Protein AF-A0A497R4Q6-F1 (afdb_monomer_lite)

Radius of gyration: 21.07 Å; chains: 1; bounding box: 44×49×72 Å

pLDDT: mean 73.69, std 16.25, range [38.31, 92.12]

Structure (mmCIF, N/CA/C/O backbone):
data_AF-A0A497R4Q6-F1
#
_entry.id   AF-A0A497R4Q6-F1
#
loop_
_atom_site.group_PDB
_atom_site.id
_atom_site.type_symbol
_atom_site.label_atom_id
_atom_site.label_alt_id
_atom_site.label_comp_id
_atom_site.label_asym_id
_atom_site.label_entity_id
_atom_site.label_seq_id
_atom_site.pdbx_PDB_ins_code
_atom_site.Cartn_x
_atom_site.Cartn_y
_atom_site.Cartn_z
_atom_site.occupancy
_atom_site.B_iso_or_equiv
_atom_site.auth_seq_id
_atom_site.auth_comp_id
_atom_site.auth_asym_id
_atom_site.auth_atom_id
_atom_site.pdbx_PDB_model_num
ATOM 1 N N . MET A 1 1 ? -24.505 -37.826 47.062 1.00 57.97 1 MET A N 1
ATOM 2 C CA . MET A 1 1 ? -24.267 -36.385 46.823 1.00 57.97 1 MET A CA 1
ATOM 3 C C . MET A 1 1 ? -22.993 -36.264 45.993 1.00 57.97 1 MET A C 1
ATOM 5 O O . MET A 1 1 ? -21.909 -36.418 46.530 1.00 57.97 1 MET A O 1
ATOM 9 N N . THR A 1 2 ? -23.106 -36.146 44.671 1.00 55.12 2 THR A N 1
ATOM 10 C CA . THR A 1 2 ? -21.957 -36.091 43.750 1.00 55.12 2 THR A CA 1
ATOM 11 C C . THR A 1 2 ? -21.787 -34.663 43.227 1.00 55.12 2 THR A C 1
ATOM 13 O O . THR A 1 2 ? -22.788 -33.999 42.936 1.00 55.12 2 THR A O 1
ATOM 16 N N . PRO A 1 3 ? -20.553 -34.139 43.130 1.00 51.94 3 PRO A N 1
ATOM 17 C CA . PRO A 1 3 ? -20.337 -32.757 42.731 1.00 51.94 3 PRO A CA 1
ATOM 18 C C . PRO A 1 3 ? -20.774 -32.562 41.274 1.00 51.94 3 PRO A C 1
ATOM 20 O O . PRO A 1 3 ? -20.254 -33.189 40.349 1.00 51.94 3 PRO A O 1
ATOM 23 N N . LYS A 1 4 ? -21.753 -31.674 41.064 1.00 53.31 4 LYS A N 1
ATOM 24 C CA . LYS A 1 4 ? -22.194 -31.237 39.736 1.00 53.31 4 LYS A CA 1
ATOM 25 C C . LYS A 1 4 ? -21.008 -30.576 39.027 1.00 53.31 4 LYS A C 1
ATOM 27 O O . LYS A 1 4 ? -20.592 -29.481 39.404 1.00 53.31 4 LYS A O 1
ATOM 32 N N . LYS A 1 5 ? -20.480 -31.225 37.984 1.00 52.03 5 LYS A N 1
ATOM 33 C CA . LYS A 1 5 ? -19.508 -30.628 37.056 1.00 52.03 5 LYS A CA 1
ATOM 34 C C . LYS A 1 5 ? -20.086 -29.307 36.536 1.00 52.03 5 LYS A C 1
ATOM 36 O O . LYS A 1 5 ? -21.112 -29.300 35.853 1.00 52.03 5 LYS A O 1
ATOM 41 N N . LYS A 1 6 ? -19.444 -28.183 36.879 1.00 52.41 6 LYS A N 1
ATOM 42 C CA . LYS A 1 6 ? -19.738 -26.875 36.284 1.00 52.41 6 LYS A CA 1
ATOM 43 C C . LYS A 1 6 ? -19.559 -27.023 34.775 1.00 52.41 6 LYS A C 1
ATOM 45 O O . LYS A 1 6 ? -18.457 -27.298 34.315 1.00 52.41 6 LYS A O 1
ATOM 50 N N . LYS A 1 7 ? -20.644 -26.864 34.012 1.00 49.62 7 LYS A N 1
ATOM 51 C CA . LYS A 1 7 ? -20.578 -26.725 32.556 1.00 49.62 7 LYS A CA 1
ATOM 52 C C . LYS A 1 7 ? -19.709 -25.505 32.270 1.00 49.62 7 LYS A C 1
ATOM 54 O O . LYS A 1 7 ? -20.159 -24.374 32.452 1.00 49.62 7 LYS A O 1
ATOM 59 N N . THR A 1 8 ? -18.465 -25.731 31.867 1.00 44.91 8 THR A N 1
ATOM 60 C CA . THR A 1 8 ? -17.616 -24.721 31.247 1.00 44.91 8 THR A CA 1
ATOM 61 C C . THR A 1 8 ? -18.409 -24.206 30.056 1.00 44.91 8 THR A C 1
ATOM 63 O O . THR A 1 8 ? -18.629 -24.925 29.081 1.00 44.91 8 THR A O 1
ATOM 66 N N . LYS A 1 9 ? -18.974 -23.000 30.188 1.00 43.00 9 LYS A N 1
ATOM 67 C CA . LYS A 1 9 ? -19.689 -22.345 29.098 1.00 43.00 9 LYS A CA 1
ATOM 68 C C . LYS A 1 9 ? -18.697 -22.230 27.954 1.00 43.00 9 LYS A C 1
ATOM 70 O O . LYS A 1 9 ? -17.711 -21.510 28.057 1.00 43.00 9 LYS A O 1
ATOM 75 N N . SER A 1 10 ? -18.971 -23.008 26.915 1.00 38.38 10 SER A N 1
ATOM 76 C CA . SER A 1 10 ? -18.377 -22.933 25.594 1.00 38.38 10 SER A CA 1
ATOM 77 C C . SER A 1 10 ? -17.923 -21.503 25.276 1.00 38.38 10 SER A C 1
ATOM 79 O O . SER A 1 10 ? -18.745 -20.598 25.124 1.00 38.38 10 SER A O 1
ATOM 81 N N . GLN A 1 11 ? -16.609 -21.311 25.154 1.00 40.09 11 GLN A N 1
ATOM 82 C CA . GLN A 1 11 ? -15.966 -20.128 24.575 1.00 40.09 11 GLN A CA 1
ATOM 83 C C . GLN A 1 11 ? -16.243 -20.020 23.055 1.00 40.09 11 GLN A C 1
ATOM 85 O O . GLN A 1 11 ? -15.408 -19.538 22.302 1.00 40.09 11 GLN A O 1
ATOM 90 N N . SER A 1 12 ? -17.411 -20.465 22.573 1.00 39.88 12 SER A N 1
ATOM 91 C CA . SER A 1 12 ? -17.823 -20.367 21.162 1.00 39.88 12 SER A CA 1
ATOM 92 C C . SER A 1 12 ? -18.656 -19.124 20.855 1.00 39.88 12 SER A C 1
ATOM 94 O O . SER A 1 12 ? -19.142 -18.957 19.741 1.00 39.88 12 SER A O 1
ATOM 96 N N . LYS A 1 13 ? -18.771 -18.180 21.795 1.00 38.31 13 LYS A N 1
ATOM 97 C CA . LYS A 1 13 ? -19.106 -16.797 21.439 1.00 38.31 13 LYS A CA 1
ATOM 98 C C . LYS A 1 13 ? -17.832 -16.095 20.997 1.00 38.31 13 LYS A C 1
ATOM 100 O O . LYS A 1 13 ? -17.376 -15.143 21.625 1.00 38.31 13 LYS A O 1
ATOM 105 N N . THR A 1 14 ? -17.253 -16.602 19.910 1.00 44.19 14 THR A N 1
ATOM 106 C CA . THR A 1 14 ? -16.259 -15.901 19.111 1.00 44.19 14 THR A CA 1
ATOM 107 C C . THR A 1 14 ? -16.897 -14.576 18.748 1.00 44.19 14 THR A C 1
ATOM 109 O O . THR A 1 14 ? -17.788 -14.501 17.904 1.00 44.19 14 THR A O 1
ATOM 112 N N . HIS A 1 15 ? -16.509 -13.554 19.501 1.00 39.66 15 HIS A N 1
ATOM 113 C CA . HIS A 1 15 ? -16.826 -12.160 19.294 1.00 39.66 15 HIS A CA 1
ATOM 114 C C . HIS A 1 15 ? -16.626 -11.837 17.805 1.00 39.66 15 HIS A C 1
ATOM 116 O O . HIS A 1 15 ? -15.541 -11.444 17.382 1.00 39.66 15 HIS A O 1
ATOM 122 N N . ARG A 1 16 ? -17.685 -11.941 16.994 1.00 44.62 16 ARG A N 1
ATOM 123 C CA . ARG A 1 16 ? -17.827 -11.151 15.770 1.00 44.62 16 ARG A CA 1
ATOM 124 C C . ARG A 1 16 ? -17.986 -9.707 16.242 1.00 44.62 16 ARG A C 1
ATOM 126 O O . ARG A 1 16 ? -19.078 -9.149 16.231 1.00 44.62 16 ARG A O 1
ATOM 133 N N . LYS A 1 17 ? -16.898 -9.101 16.731 1.00 52.62 17 LYS A N 1
ATOM 134 C CA . LYS A 1 17 ? -16.797 -7.647 16.820 1.00 52.62 17 LYS A CA 1
ATOM 135 C C . LYS A 1 17 ? -16.864 -7.176 15.372 1.00 52.62 17 LYS A C 1
ATOM 137 O O . LYS A 1 17 ? -15.862 -7.230 14.666 1.00 52.62 17 LYS A O 1
ATOM 142 N N . ARG A 1 18 ? -18.063 -6.798 14.911 1.00 54.44 18 ARG A N 1
ATOM 143 C CA . ARG A 1 18 ? -18.218 -5.974 13.710 1.00 54.44 18 ARG A CA 1
ATOM 144 C C . ARG A 1 18 ? -17.318 -4.765 13.935 1.00 54.44 18 ARG A C 1
ATOM 146 O O . ARG A 1 18 ? -17.493 -4.038 14.913 1.00 54.44 18 ARG A O 1
ATOM 153 N N . TYR A 1 19 ? -16.301 -4.624 13.101 1.00 57.75 19 TYR A N 1
ATOM 154 C CA . TYR A 1 19 ? -15.463 -3.440 13.123 1.00 57.75 19 TYR A CA 1
ATOM 155 C C . TYR A 1 19 ? -16.321 -2.209 12.850 1.00 57.75 19 TYR A C 1
ATOM 157 O O . TYR A 1 19 ? -17.302 -2.289 12.109 1.00 57.75 19 TYR A O 1
ATOM 165 N N . GLY A 1 20 ? -15.992 -1.087 13.492 1.00 67.19 20 GLY A N 1
ATOM 166 C CA . GLY A 1 20 ? -16.648 0.178 13.178 1.00 67.19 20 GLY A CA 1
ATOM 167 C C . GLY A 1 20 ? -16.362 0.568 11.729 1.00 67.19 20 GLY A C 1
ATOM 168 O O . GLY A 1 20 ? -15.298 0.245 11.207 1.00 67.19 20 GLY A O 1
ATOM 169 N N . THR A 1 21 ? -17.294 1.272 11.091 1.00 75.12 21 THR A N 1
ATOM 170 C CA . THR A 1 21 ? -17.216 1.686 9.680 1.00 75.12 21 THR A CA 1
ATOM 171 C C . THR A 1 21 ? -15.875 2.341 9.324 1.00 75.12 21 THR A C 1
ATOM 173 O O . THR A 1 21 ? -15.301 2.010 8.294 1.00 75.12 21 THR A O 1
ATOM 176 N N . LEU A 1 22 ? -15.315 3.169 10.216 1.00 73.31 22 LEU A N 1
ATOM 177 C CA . LEU A 1 22 ? -14.013 3.834 10.039 1.00 73.31 22 LEU A CA 1
ATOM 178 C C . LEU A 1 22 ? -12.838 2.865 9.853 1.00 73.31 22 LEU A C 1
ATOM 180 O O . LEU A 1 22 ? -11.926 3.132 9.078 1.00 73.31 22 LEU A O 1
ATOM 184 N N . PHE A 1 23 ? -12.872 1.716 10.527 1.00 78.12 23 PHE A N 1
ATOM 185 C CA . PHE A 1 23 ? -11.840 0.699 10.367 1.00 78.12 23 PHE A CA 1
ATOM 186 C C . PHE A 1 23 ? -11.888 0.070 8.970 1.00 78.12 23 PHE A C 1
ATOM 188 O O . PHE A 1 23 ? -10.856 -0.077 8.320 1.00 78.12 23 PHE A O 1
ATOM 195 N N . ASN A 1 24 ? -13.092 -0.246 8.483 1.00 82.94 24 ASN A N 1
ATOM 196 C CA . ASN A 1 24 ? -13.269 -0.781 7.134 1.00 82.94 24 ASN A CA 1
ATOM 197 C C . ASN A 1 24 ? -12.850 0.248 6.074 1.00 82.94 24 ASN A C 1
ATOM 199 O O . ASN A 1 24 ? -12.225 -0.129 5.091 1.00 82.94 24 ASN A O 1
ATOM 203 N N . VAL A 1 25 ? -13.139 1.537 6.292 1.00 86.06 25 VAL A N 1
ATOM 204 C CA . VAL A 1 25 ? -12.675 2.625 5.413 1.00 86.06 25 VAL A CA 1
ATOM 205 C C . VAL A 1 25 ? -11.145 2.651 5.345 1.00 86.06 25 VAL A C 1
ATOM 207 O O . VAL A 1 25 ? -10.592 2.686 4.249 1.00 86.06 25 VAL A O 1
ATOM 210 N N . GLY A 1 26 ? -10.458 2.544 6.488 1.00 85.44 26 GLY A N 1
ATOM 211 C CA . GLY A 1 26 ? -8.996 2.448 6.526 1.00 85.44 26 GLY A CA 1
ATOM 212 C C . GLY A 1 26 ? -8.455 1.246 5.743 1.00 85.44 26 GLY A C 1
ATOM 213 O O . GLY A 1 26 ? -7.519 1.395 4.962 1.00 85.44 26 GLY A O 1
ATOM 214 N N . GLN A 1 27 ? -9.080 0.069 5.871 1.00 85.81 27 GLN A N 1
ATOM 215 C CA . GLN A 1 27 ? -8.690 -1.115 5.093 1.00 85.81 27 GLN A CA 1
ATOM 216 C C . GLN A 1 27 ? -8.914 -0.940 3.586 1.00 85.81 27 GLN A C 1
ATOM 218 O O . GLN A 1 27 ? -8.058 -1.333 2.797 1.00 85.81 27 GLN A O 1
ATOM 223 N N . VAL A 1 28 ? -10.033 -0.334 3.179 1.00 89.56 28 VAL A N 1
ATOM 224 C CA . VAL A 1 28 ? -10.316 -0.056 1.763 1.00 89.56 28 VAL A CA 1
ATOM 225 C C . VAL A 1 28 ? -9.277 0.902 1.187 1.00 89.56 28 VAL A C 1
ATOM 227 O O . VAL A 1 28 ? -8.762 0.643 0.104 1.00 89.56 28 VAL A O 1
ATOM 230 N N . LEU A 1 29 ? -8.903 1.954 1.920 1.00 90.44 29 LEU A N 1
ATOM 231 C CA . LEU A 1 29 ? -7.853 2.885 1.495 1.00 90.44 29 LEU A CA 1
ATOM 232 C C . LEU A 1 29 ? -6.490 2.199 1.350 1.00 90.44 29 LEU A C 1
ATOM 234 O O . LEU A 1 29 ? -5.793 2.445 0.372 1.00 90.44 29 LEU A O 1
ATOM 238 N N . ILE A 1 30 ? -6.137 1.292 2.265 1.00 89.81 30 ILE A N 1
ATOM 239 C CA . ILE A 1 30 ? -4.904 0.495 2.162 1.00 89.81 30 ILE A CA 1
ATOM 240 C C . ILE A 1 30 ? -4.912 -0.369 0.894 1.00 89.81 30 ILE A C 1
ATOM 242 O O . ILE A 1 30 ? -3.921 -0.398 0.166 1.00 89.81 30 ILE A O 1
ATOM 246 N N . ILE A 1 31 ? -6.025 -1.044 0.598 1.00 90.94 31 ILE A N 1
ATOM 247 C CA . ILE A 1 31 ? -6.143 -1.887 -0.601 1.00 90.94 31 ILE A CA 1
ATOM 248 C C . ILE A 1 31 ? -6.081 -1.030 -1.871 1.00 90.94 31 ILE A C 1
ATOM 250 O O . ILE A 1 31 ? -5.335 -1.363 -2.788 1.00 90.94 31 ILE A O 1
ATOM 254 N N . LEU A 1 32 ? -6.809 0.089 -1.921 1.00 91.88 32 LEU A N 1
ATOM 255 C CA . LEU A 1 32 ? -6.776 1.014 -3.058 1.00 91.88 32 LEU A CA 1
ATOM 256 C C . LEU A 1 32 ? -5.371 1.587 -3.282 1.00 91.88 32 LEU A C 1
ATOM 258 O O . LEU A 1 32 ? -4.898 1.618 -4.415 1.00 91.88 32 LEU A O 1
ATOM 262 N N . GLY A 1 33 ? -4.676 1.978 -2.213 1.00 89.62 33 GLY A N 1
ATOM 263 C CA . GLY A 1 33 ? -3.293 2.441 -2.289 1.00 89.62 33 GLY A CA 1
ATOM 264 C C . GLY A 1 33 ? -2.342 1.364 -2.818 1.00 89.62 33 GLY A C 1
ATOM 265 O O . GLY A 1 33 ? -1.509 1.650 -3.673 1.00 89.62 33 GLY A O 1
ATOM 266 N N . ALA A 1 34 ? -2.511 0.108 -2.397 1.00 88.94 34 ALA A N 1
ATOM 267 C CA . ALA A 1 34 ? -1.730 -1.011 -2.922 1.00 88.94 34 ALA A CA 1
ATOM 268 C C . ALA A 1 34 ? -2.000 -1.282 -4.412 1.00 88.94 34 ALA A C 1
ATOM 270 O O . ALA A 1 34 ? -1.067 -1.556 -5.165 1.00 88.94 34 ALA A O 1
ATOM 271 N N . VAL A 1 35 ? -3.246 -1.141 -4.869 1.00 91.75 35 VAL A N 1
ATOM 272 C CA . VAL A 1 35 ? -3.572 -1.219 -6.303 1.00 91.75 35 VAL A CA 1
ATOM 273 C C . VAL A 1 35 ? -2.888 -0.089 -7.075 1.00 91.75 35 VAL A C 1
ATOM 275 O O . VAL A 1 35 ? -2.289 -0.346 -8.117 1.00 91.75 35 VAL A O 1
ATOM 278 N N . LEU A 1 36 ? -2.899 1.140 -6.549 1.00 90.00 36 LEU A N 1
ATOM 279 C CA . LEU A 1 36 ? -2.185 2.264 -7.164 1.00 90.00 36 LEU A CA 1
ATOM 280 C C . LEU A 1 36 ? -0.675 2.014 -7.244 1.00 90.00 36 LEU A C 1
ATOM 282 O O . LEU A 1 36 ? -0.077 2.335 -8.267 1.00 90.00 36 LEU A O 1
ATOM 286 N N . ILE A 1 37 ? -0.071 1.389 -6.225 1.00 87.31 37 ILE A N 1
ATOM 287 C CA . ILE A 1 37 ? 1.345 0.987 -6.262 1.00 87.31 37 ILE A CA 1
ATOM 288 C C . ILE A 1 37 ? 1.619 0.070 -7.463 1.00 87.31 37 ILE A C 1
ATOM 290 O O . ILE A 1 37 ? 2.577 0.304 -8.200 1.00 87.31 37 ILE A O 1
ATOM 294 N N . ILE A 1 38 ? 0.770 -0.940 -7.680 1.00 87.94 38 ILE A N 1
ATOM 295 C CA . ILE A 1 38 ? 0.906 -1.892 -8.794 1.00 87.94 38 ILE A CA 1
ATOM 296 C C . ILE A 1 38 ? 0.754 -1.175 -10.137 1.00 87.94 38 ILE A C 1
ATOM 298 O O . ILE A 1 38 ? 1.581 -1.357 -11.028 1.00 87.94 38 ILE A O 1
ATOM 302 N N . VAL A 1 39 ? -0.270 -0.330 -10.278 1.00 88.19 39 VAL A N 1
ATOM 303 C CA . VAL A 1 39 ? -0.510 0.426 -11.516 1.00 88.19 39 VAL A CA 1
ATOM 304 C C . VAL A 1 39 ? 0.672 1.345 -11.826 1.00 88.19 39 VAL A C 1
ATOM 306 O O . VAL A 1 39 ? 1.163 1.337 -12.951 1.00 88.19 39 VAL A O 1
ATOM 309 N N . SER A 1 40 ? 1.187 2.084 -10.839 1.00 84.19 40 SER A N 1
ATOM 310 C CA . SER A 1 40 ? 2.368 2.938 -11.023 1.00 84.19 40 SER A CA 1
ATOM 311 C C . SER A 1 40 ? 3.613 2.143 -11.428 1.00 84.19 40 SER A C 1
ATOM 313 O O . SER A 1 40 ? 4.374 2.609 -12.273 1.00 84.19 40 SER A O 1
ATOM 315 N N . ALA A 1 41 ? 3.812 0.944 -10.871 1.00 84.81 41 ALA A N 1
ATOM 316 C CA . ALA A 1 41 ? 4.918 0.068 -11.254 1.00 84.81 41 ALA A CA 1
ATOM 317 C C . ALA A 1 41 ? 4.798 -0.413 -12.711 1.00 84.81 41 ALA A C 1
ATOM 319 O O . ALA A 1 41 ? 5.778 -0.372 -13.453 1.00 84.81 41 ALA A O 1
ATOM 320 N N . ILE A 1 42 ? 3.594 -0.808 -13.144 1.00 86.44 42 ILE A N 1
ATOM 321 C CA . ILE A 1 42 ? 3.333 -1.239 -14.527 1.00 86.44 42 ILE A CA 1
ATOM 322 C C . ILE A 1 42 ? 3.544 -0.079 -15.502 1.00 86.44 42 ILE A C 1
ATOM 324 O O . ILE A 1 42 ? 4.227 -0.253 -16.507 1.00 86.44 42 ILE A O 1
ATOM 328 N N . VAL A 1 43 ? 3.014 1.109 -15.195 1.00 85.19 43 VAL A N 1
ATOM 329 C CA . VAL A 1 43 ? 3.204 2.305 -16.033 1.00 85.19 43 VAL A CA 1
ATOM 330 C C . VAL A 1 43 ? 4.689 2.644 -16.171 1.00 85.19 43 VAL A C 1
ATOM 332 O O . VAL A 1 43 ? 5.138 2.912 -17.280 1.00 85.19 43 VAL A O 1
ATOM 335 N N . GLY A 1 44 ? 5.466 2.559 -15.085 1.00 78.88 44 G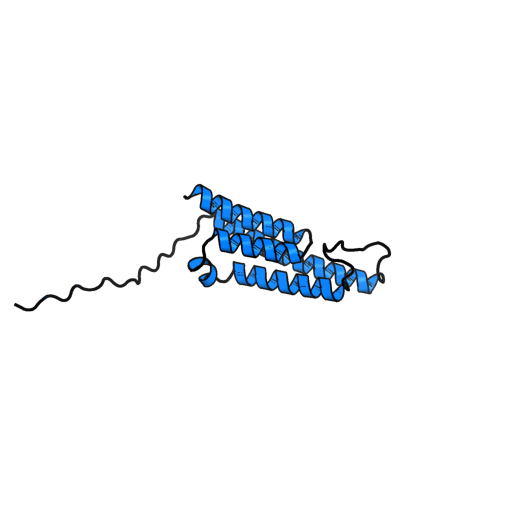LY A N 1
ATOM 336 C CA . GLY A 1 44 ? 6.916 2.773 -15.134 1.00 78.88 44 GLY A CA 1
ATOM 337 C C . GLY A 1 44 ? 7.644 1.788 -16.058 1.00 78.88 44 GLY A C 1
ATOM 338 O O . GLY A 1 44 ? 8.523 2.196 -16.813 1.00 78.88 44 GLY A O 1
ATOM 339 N N . ILE A 1 45 ? 7.245 0.510 -16.058 1.00 81.06 45 ILE A N 1
ATOM 340 C CA . ILE A 1 45 ? 7.793 -0.502 -16.978 1.00 81.06 45 ILE A CA 1
ATOM 341 C C . ILE A 1 45 ? 7.410 -0.193 -18.432 1.00 81.06 45 ILE A C 1
ATOM 343 O O . ILE A 1 45 ? 8.268 -0.238 -19.311 1.00 81.06 45 ILE A O 1
ATOM 347 N N . VAL A 1 46 ? 6.136 0.114 -18.695 1.00 82.56 46 VAL A N 1
ATOM 348 C CA . VAL A 1 46 ? 5.643 0.392 -20.056 1.00 82.56 46 VAL A CA 1
ATOM 349 C C . VAL A 1 46 ? 6.342 1.617 -20.642 1.00 82.56 46 VAL A C 1
ATOM 351 O O . VAL A 1 46 ? 6.850 1.548 -21.757 1.00 82.56 46 VAL A O 1
ATOM 354 N N . GLN A 1 47 ? 6.468 2.698 -19.867 1.00 76.94 47 GLN A N 1
ATOM 355 C CA . GLN A 1 47 ? 7.186 3.903 -20.294 1.00 76.94 47 GLN A CA 1
ATOM 356 C C . GLN A 1 47 ? 8.655 3.620 -20.630 1.00 76.94 47 GLN A C 1
ATOM 358 O O . GLN A 1 47 ? 9.172 4.146 -21.612 1.00 76.94 47 GLN A O 1
ATOM 363 N N . TYR A 1 48 ? 9.318 2.758 -19.853 1.00 73.50 48 TYR A N 1
ATOM 364 C CA . TYR A 1 48 ? 10.695 2.348 -20.127 1.00 73.50 48 TYR A CA 1
ATOM 365 C C . TYR A 1 48 ? 10.834 1.555 -21.434 1.00 73.50 48 TYR A C 1
ATOM 367 O O . TYR A 1 48 ? 11.815 1.729 -22.156 1.00 73.50 48 TYR A O 1
ATOM 375 N N . LEU A 1 49 ? 9.859 0.692 -21.739 1.00 77.38 49 LEU A N 1
ATOM 376 C CA . LEU A 1 49 ? 9.839 -0.119 -22.959 1.00 77.38 49 LEU A CA 1
ATOM 377 C C . LEU A 1 49 ? 9.501 0.700 -24.213 1.00 77.38 49 LEU A C 1
ATOM 379 O O . LEU A 1 49 ? 10.081 0.445 -25.265 1.00 77.38 49 LEU A O 1
ATOM 383 N N . GLU A 1 50 ? 8.571 1.654 -24.115 1.00 72.69 50 GLU A N 1
ATOM 384 C CA . GLU A 1 50 ? 8.084 2.426 -25.268 1.00 72.69 50 GLU A CA 1
ATOM 385 C C . GLU A 1 50 ? 9.017 3.570 -25.672 1.00 72.69 50 GLU A C 1
ATOM 387 O O . GLU A 1 50 ? 9.193 3.824 -26.862 1.00 72.69 50 GLU A O 1
ATOM 392 N N . VAL A 1 51 ? 9.608 4.274 -24.703 1.00 63.94 51 VAL A N 1
ATOM 393 C CA . VAL A 1 51 ? 10.331 5.531 -24.972 1.00 63.94 51 VAL A CA 1
ATOM 394 C C . VAL A 1 51 ? 11.855 5.332 -24.957 1.00 63.94 51 VAL A C 1
ATOM 396 O O . VAL A 1 51 ? 12.606 6.220 -25.355 1.00 63.94 51 VAL A O 1
ATOM 399 N N . GLY A 1 52 ? 12.338 4.157 -24.526 1.00 60.47 52 GLY A N 1
ATOM 400 C CA . GLY A 1 52 ? 13.712 4.020 -24.035 1.00 60.47 52 GLY A CA 1
ATOM 401 C C . GLY A 1 52 ? 13.886 4.837 -22.751 1.00 60.47 52 GLY A C 1
ATOM 402 O O . GLY A 1 52 ? 13.060 5.694 -22.457 1.00 60.47 52 GLY A O 1
ATOM 403 N N . ALA A 1 53 ? 14.912 4.544 -21.941 1.00 54.66 53 ALA A N 1
ATOM 404 C CA . ALA A 1 53 ? 15.122 5.190 -20.640 1.00 54.66 53 ALA A CA 1
ATOM 405 C C . ALA A 1 53 ? 14.948 6.717 -20.757 1.00 54.66 53 ALA A C 1
ATOM 407 O O . ALA A 1 53 ? 15.819 7.365 -21.340 1.00 54.66 53 ALA A O 1
ATOM 408 N N . PRO A 1 54 ? 13.842 7.298 -20.254 1.00 53.72 54 PRO A N 1
ATOM 409 C CA . PRO A 1 54 ? 13.617 8.719 -20.429 1.00 53.72 54 PRO A CA 1
ATOM 410 C C . PRO A 1 54 ? 14.737 9.451 -19.701 1.00 53.72 54 PRO A C 1
ATOM 412 O O . PRO A 1 54 ? 14.940 9.238 -18.500 1.00 53.72 54 PRO A O 1
ATOM 415 N N . GLU A 1 55 ? 15.478 10.288 -20.425 1.00 50.00 55 GLU A N 1
ATOM 416 C CA . GLU A 1 55 ? 16.459 11.209 -19.859 1.00 50.00 55 GLU A CA 1
ATOM 417 C C . GLU A 1 55 ? 15.727 12.141 -18.881 1.00 50.00 55 GLU A C 1
ATOM 419 O O . GLU A 1 55 ? 15.210 13.188 -19.255 1.00 50.00 55 GLU A O 1
ATOM 424 N N . GLY A 1 56 ? 15.577 11.718 -17.624 1.00 53.03 56 GLY A N 1
ATOM 425 C CA . GLY A 1 56 ? 14.850 12.479 -16.608 1.00 53.03 56 GLY A CA 1
ATOM 426 C C . GLY A 1 56 ? 13.775 11.730 -15.824 1.00 53.03 56 GLY A C 1
ATOM 427 O O . GLY A 1 56 ? 13.378 12.246 -14.780 1.00 53.03 56 GLY A O 1
ATOM 428 N N . THR A 1 57 ? 13.346 10.514 -16.192 1.00 53.12 57 THR A N 1
ATOM 429 C CA . THR A 1 57 ? 12.517 9.697 -15.273 1.00 53.12 57 THR A CA 1
ATOM 430 C C . THR A 1 57 ? 13.403 8.975 -14.267 1.00 53.12 57 THR A C 1
ATOM 432 O O . THR A 1 57 ? 13.396 7.751 -14.135 1.00 53.12 57 THR A O 1
ATOM 435 N N . TRP A 1 58 ? 14.195 9.753 -13.539 1.00 48.69 58 TRP A N 1
ATOM 436 C CA . TRP A 1 58 ? 14.801 9.306 -12.302 1.00 48.69 58 TRP A CA 1
ATOM 437 C C . TRP A 1 58 ? 13.668 9.236 -11.280 1.00 48.69 58 TRP A C 1
ATOM 439 O O . TRP A 1 58 ? 13.356 10.221 -10.614 1.00 48.69 58 TRP A O 1
ATOM 449 N N . GLN A 1 59 ? 12.994 8.085 -11.189 1.00 53.41 59 GLN A N 1
ATOM 450 C CA . GLN A 1 59 ? 12.186 7.801 -10.007 1.00 53.41 59 GLN A CA 1
ATOM 451 C C . GLN A 1 59 ? 13.140 7.870 -8.815 1.00 53.41 59 GLN A C 1
ATOM 453 O O . GLN A 1 59 ? 14.014 7.018 -8.652 1.00 53.41 59 GLN A O 1
ATOM 458 N N . SER A 1 60 ? 13.023 8.943 -8.035 1.00 43.47 60 SER A N 1
ATOM 459 C CA . SER A 1 60 ? 13.840 9.196 -6.858 1.00 43.47 60 SER A CA 1
ATOM 460 C C . SER A 1 60 ? 13.472 8.183 -5.778 1.00 43.47 60 SER A C 1
ATOM 462 O O . SER A 1 60 ? 12.682 8.469 -4.878 1.00 43.47 60 SER A O 1
ATOM 464 N N . TYR A 1 61 ? 14.011 6.974 -5.879 1.00 55.53 61 TYR A N 1
ATOM 465 C CA . TYR A 1 61 ? 13.987 6.039 -4.774 1.00 55.53 61 TYR A CA 1
AT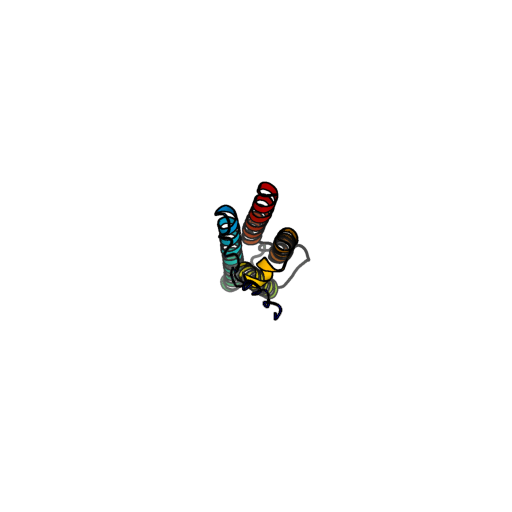OM 466 C C . TYR A 1 61 ? 15.089 6.433 -3.801 1.00 55.53 61 TYR A C 1
ATOM 468 O O . TYR A 1 61 ? 16.245 6.636 -4.173 1.00 55.53 61 TYR A O 1
ATOM 476 N N . THR A 1 62 ? 14.699 6.547 -2.540 1.00 53.88 62 THR A N 1
ATOM 477 C CA . THR A 1 62 ? 15.426 7.078 -1.379 1.00 53.88 62 THR A CA 1
ATOM 478 C C . THR A 1 62 ? 16.787 6.419 -1.087 1.00 53.88 62 THR A C 1
ATOM 480 O O . THR A 1 62 ? 17.433 6.794 -0.116 1.00 53.88 62 THR A O 1
ATOM 483 N N . PHE A 1 63 ? 17.244 5.461 -1.904 1.00 44.31 63 PHE A N 1
ATOM 484 C CA . PHE A 1 63 ? 18.446 4.649 -1.678 1.00 44.31 63 PHE A CA 1
ATOM 485 C C . PHE A 1 63 ? 19.322 4.405 -2.924 1.00 44.31 63 PHE A C 1
ATOM 487 O O . PHE A 1 63 ? 20.133 3.482 -2.933 1.00 44.31 63 PHE A O 1
ATOM 494 N N . GLY A 1 64 ? 19.233 5.255 -3.950 1.00 46.50 64 GLY A N 1
ATOM 495 C CA . GLY A 1 64 ? 20.165 5.227 -5.083 1.00 46.50 64 GLY A CA 1
ATOM 496 C C . GLY A 1 64 ? 19.657 4.462 -6.304 1.00 46.50 64 GLY A C 1
ATOM 497 O O . GLY A 1 64 ? 18.585 3.863 -6.293 1.00 46.50 64 GLY A O 1
ATOM 498 N N . PHE A 1 65 ? 20.424 4.569 -7.389 1.00 46.75 65 PHE A N 1
ATOM 499 C CA . PHE A 1 65 ? 20.081 4.143 -8.745 1.00 46.75 65 PHE A CA 1
ATOM 500 C C . PHE A 1 65 ? 19.812 2.633 -8.849 1.00 46.75 65 PHE A C 1
ATOM 502 O O . PHE A 1 65 ? 20.699 1.839 -9.155 1.00 46.75 65 PHE A O 1
ATOM 509 N N . VAL A 1 66 ? 18.571 2.230 -8.596 1.00 56.34 66 VAL A N 1
ATOM 510 C CA . VAL A 1 66 ? 18.098 0.860 -8.789 1.00 56.34 66 VAL A CA 1
ATOM 511 C C . VAL A 1 66 ? 17.482 0.740 -10.183 1.00 56.34 66 VAL A C 1
ATOM 513 O O . VAL A 1 66 ? 16.717 1.601 -10.609 1.00 56.34 66 VAL A O 1
ATOM 516 N N . ASN A 1 67 ? 17.821 -0.338 -10.897 1.00 71.38 67 ASN A N 1
ATOM 517 C CA . ASN A 1 67 ? 17.223 -0.693 -12.185 1.00 71.38 67 ASN A CA 1
ATOM 518 C C . ASN A 1 67 ? 15.683 -0.626 -12.090 1.00 71.38 67 ASN A C 1
ATOM 520 O O . ASN A 1 67 ? 15.107 -1.212 -11.173 1.00 71.38 67 ASN A O 1
ATOM 524 N N . ILE A 1 68 ? 15.021 0.060 -13.028 1.00 72.62 68 ILE A N 1
ATOM 525 C CA . ILE A 1 68 ? 13.562 0.268 -13.021 1.00 72.62 68 ILE A CA 1
ATOM 526 C C . ILE A 1 68 ? 12.774 -1.047 -12.922 1.00 72.62 68 ILE A C 1
ATOM 528 O O . ILE A 1 68 ? 11.739 -1.103 -12.261 1.00 72.62 68 ILE A O 1
ATOM 532 N N . TRP A 1 69 ? 13.314 -2.135 -13.481 1.00 77.38 69 TRP A N 1
ATOM 533 C CA . TRP A 1 69 ? 12.760 -3.481 -13.349 1.00 77.38 69 TRP A CA 1
ATOM 534 C C . TRP A 1 69 ? 12.778 -3.969 -11.903 1.00 77.38 69 TRP A C 1
ATOM 536 O O . TRP A 1 69 ? 11.776 -4.474 -11.401 1.00 77.38 69 TRP A O 1
ATOM 546 N N . LEU A 1 70 ? 13.905 -3.786 -11.213 1.00 79.56 70 LEU A N 1
ATOM 547 C CA . LEU A 1 70 ? 14.044 -4.171 -9.814 1.00 79.56 70 LEU A CA 1
ATOM 548 C C . LEU A 1 70 ? 13.134 -3.311 -8.923 1.00 79.56 70 LEU A C 1
ATOM 550 O O . LEU A 1 70 ? 12.470 -3.852 -8.041 1.00 79.56 70 LEU A O 1
ATOM 554 N N . ALA A 1 71 ? 13.025 -2.008 -9.198 1.00 75.19 71 ALA A N 1
ATOM 555 C CA . ALA A 1 71 ? 12.119 -1.112 -8.478 1.00 75.19 71 ALA A CA 1
ATOM 556 C C . ALA A 1 71 ? 10.644 -1.518 -8.645 1.00 75.19 71 ALA A C 1
ATOM 558 O O . ALA A 1 71 ? 9.909 -1.616 -7.660 1.00 75.19 71 ALA A O 1
ATOM 559 N N . ALA A 1 72 ? 10.219 -1.829 -9.872 1.00 81.44 72 ALA A N 1
ATOM 560 C CA . ALA A 1 72 ? 8.857 -2.270 -10.146 1.00 81.44 72 ALA A CA 1
ATOM 561 C C . ALA A 1 72 ? 8.537 -3.623 -9.487 1.00 81.44 72 ALA A C 1
ATOM 563 O O . ALA A 1 72 ? 7.470 -3.779 -8.890 1.00 81.44 72 ALA A O 1
ATOM 564 N N . VAL A 1 73 ? 9.469 -4.582 -9.520 1.00 86.50 73 VAL A N 1
ATOM 565 C CA . VAL A 1 73 ? 9.307 -5.880 -8.843 1.00 86.50 73 VAL A CA 1
ATOM 566 C C . VAL A 1 73 ? 9.170 -5.696 -7.330 1.00 86.50 73 VAL A C 1
ATOM 568 O O . VAL A 1 73 ? 8.252 -6.260 -6.730 1.00 86.50 73 VAL A O 1
ATOM 571 N N . VAL A 1 74 ? 10.022 -4.872 -6.710 1.00 86.00 74 VAL A N 1
ATOM 572 C CA . VAL A 1 74 ? 9.933 -4.566 -5.272 1.00 86.00 74 VAL A CA 1
ATOM 573 C C . VAL A 1 74 ? 8.593 -3.910 -4.940 1.00 86.00 74 VAL A C 1
ATOM 575 O O . VAL A 1 74 ? 7.929 -4.342 -3.998 1.00 86.00 74 VAL A O 1
ATOM 578 N N . ALA A 1 75 ? 8.150 -2.929 -5.730 1.00 85.12 75 ALA A N 1
ATOM 579 C CA . ALA A 1 75 ? 6.866 -2.260 -5.534 1.00 85.12 75 ALA A CA 1
ATOM 580 C C . ALA A 1 75 ? 5.677 -3.238 -5.610 1.00 85.12 75 ALA A C 1
ATOM 582 O O . ALA A 1 75 ? 4.780 -3.181 -4.765 1.00 85.12 75 ALA A O 1
ATOM 583 N N . ILE A 1 76 ? 5.686 -4.173 -6.565 1.00 88.69 76 ILE A N 1
ATOM 584 C CA . ILE A 1 76 ? 4.644 -5.203 -6.695 1.00 88.69 76 ILE A CA 1
ATOM 585 C C . ILE A 1 76 ? 4.657 -6.145 -5.485 1.00 88.69 76 ILE A C 1
ATOM 587 O O . ILE A 1 76 ? 3.602 -6.401 -4.905 1.00 88.69 76 ILE A O 1
ATOM 591 N N . ILE A 1 77 ? 5.831 -6.625 -5.059 1.00 90.31 77 ILE A N 1
ATOM 592 C CA . ILE A 1 77 ? 5.960 -7.497 -3.878 1.00 90.31 77 ILE A CA 1
ATOM 593 C C . ILE A 1 77 ? 5.426 -6.786 -2.631 1.00 90.31 77 ILE A C 1
ATOM 595 O O . ILE A 1 77 ? 4.618 -7.349 -1.890 1.00 90.31 77 ILE A O 1
ATOM 599 N N . VAL A 1 78 ? 5.829 -5.532 -2.427 1.00 89.19 78 VAL A N 1
ATOM 600 C CA . VAL A 1 78 ? 5.358 -4.678 -1.333 1.00 89.19 78 VAL A CA 1
ATOM 601 C C . VAL A 1 78 ? 3.834 -4.544 -1.362 1.00 89.19 78 VAL A C 1
ATOM 603 O O . VAL A 1 78 ? 3.185 -4.781 -0.342 1.00 89.19 78 VAL A O 1
ATOM 606 N N . ALA A 1 79 ? 3.241 -4.240 -2.518 1.00 87.94 79 ALA A N 1
ATOM 607 C CA . ALA A 1 79 ? 1.791 -4.119 -2.656 1.00 87.94 79 ALA A CA 1
ATOM 608 C C . ALA A 1 79 ? 1.057 -5.430 -2.332 1.00 87.94 79 ALA A C 1
ATOM 610 O O . ALA A 1 79 ? 0.056 -5.414 -1.613 1.00 87.94 79 ALA A O 1
ATOM 611 N N . VAL A 1 80 ? 1.572 -6.570 -2.800 1.00 92.12 80 VAL A N 1
ATOM 612 C CA . VAL A 1 80 ? 1.002 -7.894 -2.503 1.00 92.12 80 VAL A CA 1
ATOM 613 C C . VAL A 1 80 ? 1.056 -8.188 -1.004 1.00 92.12 80 VAL A C 1
ATOM 615 O O . VAL A 1 80 ? 0.059 -8.638 -0.438 1.00 92.12 80 VAL A O 1
ATOM 618 N N . ILE A 1 81 ? 2.175 -7.884 -0.339 1.00 90.81 81 ILE A N 1
ATOM 619 C CA . ILE A 1 81 ? 2.311 -8.050 1.115 1.00 90.81 81 ILE A CA 1
ATOM 620 C C . ILE A 1 81 ? 1.307 -7.158 1.853 1.00 90.81 81 ILE A C 1
ATOM 622 O O . ILE A 1 81 ? 0.642 -7.626 2.777 1.00 90.81 81 ILE A O 1
ATOM 626 N N . VAL A 1 82 ? 1.149 -5.899 1.438 1.00 89.00 82 VAL A N 1
ATOM 627 C CA . VAL A 1 82 ? 0.179 -4.970 2.040 1.00 89.00 82 VAL A CA 1
ATOM 628 C C . VAL A 1 82 ? -1.255 -5.482 1.883 1.00 89.00 82 VAL A C 1
ATOM 630 O O . VAL A 1 82 ? -2.006 -5.483 2.859 1.00 89.00 82 VAL A O 1
ATOM 633 N N . ILE A 1 83 ? -1.639 -5.966 0.696 1.00 90.56 83 ILE A N 1
ATOM 634 C CA . ILE A 1 83 ? -2.972 -6.548 0.457 1.00 90.56 83 ILE A CA 1
ATOM 635 C C . ILE A 1 83 ? -3.169 -7.796 1.316 1.00 90.56 83 ILE A C 1
ATOM 637 O O . ILE A 1 83 ? -4.215 -7.957 1.946 1.00 90.56 83 ILE A O 1
ATOM 641 N N . TRP A 1 84 ? -2.163 -8.666 1.377 1.00 90.31 84 TRP 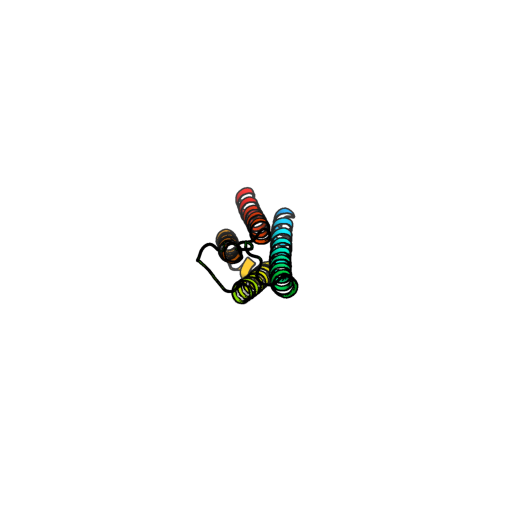A N 1
ATOM 642 C CA . TRP A 1 84 ? -2.216 -9.873 2.193 1.00 90.31 84 TRP A CA 1
ATOM 643 C C . TRP A 1 84 ? -2.412 -9.542 3.678 1.00 90.31 84 TRP A C 1
ATOM 645 O O . TRP A 1 84 ? -3.308 -10.102 4.315 1.00 90.31 84 TRP A O 1
ATOM 655 N N . LEU A 1 85 ? -1.662 -8.568 4.206 1.00 86.38 85 LEU A N 1
ATOM 656 C CA . LEU A 1 85 ? -1.826 -8.065 5.572 1.00 86.38 85 LEU A CA 1
ATOM 657 C C . LEU A 1 85 ? -3.210 -7.439 5.794 1.00 86.38 85 LEU A C 1
ATOM 659 O O . LEU A 1 85 ? -3.808 -7.651 6.849 1.00 86.38 85 LEU A O 1
ATOM 663 N N . ALA A 1 86 ? -3.741 -6.714 4.806 1.00 83.44 86 ALA A N 1
ATOM 664 C CA . ALA A 1 86 ? -5.065 -6.103 4.878 1.00 83.44 86 ALA A CA 1
ATOM 665 C C . ALA A 1 86 ? -6.207 -7.133 4.907 1.00 83.44 86 ALA A C 1
ATOM 667 O O . ALA A 1 86 ? -7.213 -6.915 5.590 1.00 83.44 86 ALA A O 1
ATOM 668 N N . VAL A 1 87 ? -6.062 -8.255 4.194 1.00 83.50 87 VAL A N 1
ATOM 669 C CA . VAL A 1 87 ? -7.096 -9.295 4.079 1.00 83.50 87 VAL A CA 1
ATOM 670 C C . VAL A 1 87 ? -7.017 -10.328 5.209 1.00 83.50 87 VAL A C 1
ATOM 672 O O . VAL A 1 87 ? -8.068 -10.809 5.656 1.00 83.50 87 VAL A O 1
ATOM 675 N N . ASP A 1 88 ? -5.823 -10.681 5.707 1.00 79.38 88 ASP A N 1
ATOM 676 C CA . ASP A 1 88 ? -5.699 -11.716 6.741 1.00 79.38 88 ASP A CA 1
ATOM 677 C C . ASP A 1 88 ? -6.185 -11.227 8.117 1.00 79.38 88 ASP A C 1
ATOM 679 O O . ASP A 1 88 ? -5.481 -10.619 8.928 1.00 79.38 88 ASP A O 1
ATOM 683 N N . ARG A 1 89 ? -7.430 -11.601 8.425 1.00 65.56 89 ARG A N 1
ATOM 684 C CA . ARG A 1 89 ? -8.093 -11.318 9.702 1.00 65.56 89 ARG A CA 1
ATOM 685 C C . ARG A 1 89 ? -7.348 -11.908 10.907 1.00 65.56 89 ARG A C 1
ATOM 687 O O . ARG A 1 89 ? -7.508 -11.402 12.015 1.00 65.56 89 ARG A O 1
ATOM 694 N N . ARG A 1 90 ? -6.555 -12.973 10.747 1.00 65.56 90 ARG A N 1
ATOM 695 C CA . ARG A 1 90 ? -5.887 -13.664 11.868 1.00 65.56 90 ARG A CA 1
ATOM 696 C C . ARG A 1 90 ? -4.735 -12.850 12.441 1.00 65.56 90 ARG A C 1
ATOM 698 O O . ARG A 1 90 ? -4.623 -12.759 13.664 1.00 65.56 90 ARG A O 1
ATOM 705 N N . ILE A 1 91 ? -3.920 -12.252 11.573 1.00 62.81 91 ILE A N 1
ATOM 706 C CA . ILE A 1 91 ? -2.799 -11.380 11.959 1.00 62.81 91 ILE A CA 1
ATOM 707 C C . ILE A 1 91 ? -3.350 -10.186 12.733 1.00 62.81 91 ILE A C 1
ATOM 709 O O . ILE A 1 91 ? -2.895 -9.867 13.831 1.00 62.81 91 ILE A O 1
ATOM 713 N N . TYR A 1 92 ? -4.440 -9.629 12.216 1.00 60.16 92 TYR A N 1
ATOM 714 C CA . TYR A 1 92 ? -5.141 -8.512 12.815 1.00 60.16 92 TYR A CA 1
ATOM 715 C C . TYR A 1 92 ? -5.686 -8.797 14.232 1.00 60.16 92 TYR A C 1
ATOM 717 O O . TYR A 1 92 ? -5.594 -7.946 15.113 1.00 60.16 92 TYR A O 1
ATOM 725 N N . TYR A 1 93 ? -6.275 -9.975 14.482 1.00 59.34 93 TYR A N 1
ATOM 726 C CA . TYR A 1 93 ? -6.846 -10.298 15.802 1.00 59.34 93 TYR A CA 1
ATOM 727 C C . TYR A 1 93 ? -5.797 -10.681 16.854 1.00 59.34 93 TYR A C 1
ATOM 729 O O . TYR A 1 93 ? -6.113 -10.656 18.045 1.00 59.34 93 TYR A O 1
ATOM 737 N N . ARG A 1 94 ? -4.579 -11.056 16.440 1.00 65.38 94 ARG A N 1
ATOM 738 C CA . ARG A 1 94 ? -3.496 -11.452 17.355 1.00 65.38 94 ARG A CA 1
ATOM 739 C C . ARG A 1 94 ? -2.516 -10.320 17.665 1.00 65.38 94 ARG A C 1
ATOM 741 O O . ARG A 1 94 ? -1.943 -10.324 18.749 1.00 65.38 94 ARG A O 1
ATOM 748 N N . MET A 1 95 ? -2.324 -9.365 16.755 1.00 66.62 95 MET A N 1
ATOM 749 C CA . MET A 1 95 ? -1.389 -8.250 16.938 1.00 66.62 95 MET A CA 1
ATOM 750 C C . MET A 1 95 ? -2.045 -6.988 17.510 1.00 66.62 95 MET A C 1
ATOM 752 O O . MET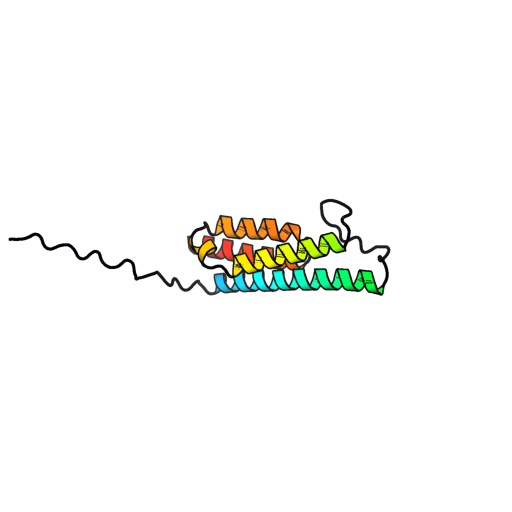 A 1 95 ? -3.234 -6.726 17.335 1.00 66.62 95 MET A O 1
ATOM 756 N N . ASN A 1 96 ? -1.233 -6.159 18.173 1.00 80.94 96 ASN A N 1
ATOM 757 C CA . ASN A 1 96 ? -1.625 -4.804 18.550 1.00 80.94 96 ASN A CA 1
ATOM 758 C C . ASN A 1 96 ? -1.898 -3.971 17.279 1.00 80.94 96 ASN A C 1
ATOM 760 O O . ASN A 1 96 ? -1.075 -3.960 16.366 1.00 80.94 96 ASN A O 1
ATOM 764 N N . LEU A 1 97 ? -3.028 -3.254 17.226 1.00 79.00 97 LEU A N 1
ATOM 765 C CA . LEU A 1 97 ? -3.428 -2.460 16.053 1.00 79.00 97 LEU A CA 1
ATOM 766 C C . LEU A 1 97 ? -2.408 -1.383 15.689 1.00 79.00 97 LEU A C 1
ATOM 768 O O . LEU A 1 97 ? -2.208 -1.119 14.507 1.00 79.00 97 LEU A O 1
ATOM 772 N N . TYR A 1 98 ? -1.743 -0.802 16.691 1.00 81.38 98 TYR A N 1
ATOM 773 C CA . TYR A 1 98 ? -0.668 0.162 16.463 1.00 81.38 98 TYR A CA 1
ATOM 774 C C . TYR A 1 98 ? 0.518 -0.493 15.753 1.00 81.38 98 TYR A C 1
ATOM 776 O O . TYR A 1 98 ? 1.001 0.031 14.758 1.00 81.38 98 TYR A O 1
ATOM 784 N N . LEU A 1 99 ? 0.931 -1.680 16.211 1.00 83.50 99 LEU A N 1
ATOM 785 C CA . LEU A 1 99 ? 2.031 -2.427 15.601 1.00 83.50 99 LEU A CA 1
ATOM 786 C C . LEU A 1 99 ? 1.699 -2.834 14.159 1.00 83.50 99 LEU A C 1
ATOM 788 O O . LEU A 1 99 ? 2.533 -2.691 13.272 1.00 83.50 99 LEU A O 1
ATOM 792 N N . TYR A 1 100 ? 0.465 -3.283 13.915 1.00 85.25 100 TYR A N 1
ATOM 793 C CA . TYR A 1 100 ? -0.031 -3.604 12.575 1.00 85.25 100 TYR A CA 1
ATOM 794 C C . TYR A 1 100 ? 0.033 -2.395 11.625 1.00 85.25 100 TYR A C 1
ATOM 796 O O . TYR A 1 100 ? 0.566 -2.507 10.523 1.00 85.25 100 TYR A O 1
ATOM 804 N N . ALA A 1 101 ? -0.460 -1.230 12.058 1.00 84.62 101 ALA A N 1
ATOM 805 C CA . ALA A 1 101 ? -0.445 -0.020 11.239 1.00 84.62 101 ALA A CA 1
ATOM 806 C C . ALA A 1 101 ? 0.983 0.486 10.970 1.00 84.62 101 ALA A C 1
ATOM 808 O O . ALA A 1 101 ? 1.290 0.867 9.844 1.00 84.62 101 ALA A O 1
ATOM 809 N N . ILE A 1 102 ? 1.871 0.427 11.968 1.00 89.50 102 ILE A N 1
ATOM 810 C CA . ILE A 1 102 ? 3.284 0.809 11.818 1.00 89.50 102 ILE A CA 1
ATOM 811 C C . ILE A 1 102 ? 3.991 -0.085 10.791 1.00 89.50 102 ILE A C 1
ATOM 813 O O . ILE A 1 102 ? 4.694 0.431 9.926 1.00 89.50 102 ILE A O 1
ATOM 817 N N . ILE A 1 103 ? 3.775 -1.405 10.833 1.00 88.62 103 ILE A N 1
ATOM 818 C CA . ILE A 1 103 ? 4.357 -2.336 9.851 1.00 88.62 103 ILE A CA 1
ATOM 819 C C . ILE A 1 103 ? 3.902 -1.985 8.431 1.00 88.62 103 ILE A C 1
ATOM 821 O O . ILE A 1 103 ? 4.729 -1.936 7.524 1.00 88.62 103 ILE A O 1
ATOM 825 N N . ILE A 1 104 ? 2.614 -1.684 8.239 1.00 88.25 104 ILE A N 1
ATOM 826 C CA . ILE A 1 104 ? 2.090 -1.269 6.931 1.00 88.25 104 ILE A CA 1
ATOM 827 C C . ILE A 1 104 ? 2.736 0.034 6.454 1.00 88.25 104 ILE A C 1
ATOM 829 O O . ILE A 1 104 ? 3.079 0.126 5.280 1.00 88.25 104 ILE A O 1
ATOM 833 N N . ILE A 1 105 ? 2.945 1.012 7.340 1.00 89.44 105 ILE A N 1
ATOM 834 C CA . ILE A 1 105 ? 3.616 2.274 6.993 1.00 89.44 105 ILE A CA 1
ATOM 835 C C . ILE A 1 105 ? 5.054 2.009 6.540 1.00 89.44 105 ILE A C 1
ATOM 837 O O . ILE A 1 105 ? 5.442 2.473 5.471 1.00 89.44 105 ILE A O 1
ATOM 841 N N . ILE A 1 106 ? 5.826 1.232 7.305 1.00 88.69 106 ILE A N 1
ATOM 842 C CA . ILE A 1 106 ? 7.220 0.907 6.962 1.00 88.69 106 ILE A CA 1
ATOM 843 C C . ILE A 1 106 ? 7.287 0.209 5.600 1.00 88.69 106 ILE A C 1
ATOM 845 O O . ILE A 1 106 ? 8.083 0.598 4.751 1.00 88.69 106 ILE A O 1
ATOM 849 N N . ILE A 1 107 ? 6.424 -0.783 5.371 1.00 87.69 107 ILE A N 1
ATOM 850 C CA . ILE A 1 107 ? 6.363 -1.519 4.104 1.00 87.69 107 ILE A CA 1
ATOM 851 C C . ILE A 1 107 ? 5.957 -0.590 2.951 1.00 87.69 107 ILE A C 1
ATOM 853 O O . ILE A 1 107 ? 6.577 -0.628 1.893 1.00 87.69 107 ILE A O 1
ATOM 857 N N . ALA A 1 108 ? 4.964 0.280 3.147 1.00 85.56 108 ALA A N 1
ATOM 858 C CA . ALA A 1 108 ? 4.516 1.223 2.124 1.00 85.56 108 ALA A CA 1
ATOM 859 C C . ALA A 1 108 ? 5.614 2.219 1.727 1.00 85.56 108 ALA A C 1
ATOM 861 O O . ALA A 1 108 ? 5.753 2.534 0.545 1.00 85.56 108 ALA A O 1
ATOM 862 N N . LEU A 1 109 ? 6.432 2.677 2.680 1.00 86.56 109 LEU A N 1
ATOM 863 C CA . LEU A 1 109 ? 7.556 3.574 2.397 1.00 86.56 109 LEU A CA 1
ATOM 864 C C . LEU A 1 109 ? 8.579 2.949 1.434 1.00 86.56 109 LEU A C 1
ATOM 866 O O . LEU A 1 109 ? 9.188 3.682 0.659 1.00 86.56 109 LEU A O 1
ATOM 870 N N . LEU A 1 110 ? 8.705 1.616 1.402 1.00 83.06 110 LEU A N 1
ATOM 871 C CA . LEU A 1 110 ? 9.568 0.916 0.441 1.00 83.06 110 LEU A CA 1
ATOM 872 C C . LEU A 1 110 ? 9.074 1.039 -1.010 1.00 83.06 110 LEU A C 1
ATOM 874 O O . LEU A 1 110 ? 9.877 0.923 -1.930 1.00 83.06 110 LEU A O 1
ATOM 878 N N . ALA A 1 111 ? 7.778 1.289 -1.236 1.00 77.88 111 ALA A N 1
ATOM 879 C CA . ALA A 1 111 ? 7.223 1.464 -2.582 1.00 77.88 111 ALA A CA 1
ATOM 880 C C . ALA A 1 111 ? 7.456 2.866 -3.173 1.00 77.88 111 ALA A C 1
ATOM 882 O O . ALA A 1 111 ? 7.362 3.016 -4.389 1.00 77.88 111 ALA A O 1
ATOM 883 N N . GLY A 1 112 ? 7.728 3.886 -2.343 1.00 70.12 112 GLY A N 1
ATOM 884 C CA . GLY A 1 112 ? 8.212 5.206 -2.781 1.00 70.12 112 GLY A CA 1
ATOM 885 C C . GLY A 1 112 ? 7.359 5.975 -3.807 1.00 70.12 112 GLY A C 1
ATOM 886 O O . GLY A 1 112 ? 7.894 6.833 -4.498 1.00 70.12 112 GLY A O 1
ATOM 887 N N . ASN A 1 113 ? 6.062 5.679 -3.949 1.00 78.81 113 ASN A N 1
ATOM 888 C CA . ASN A 1 113 ? 5.191 6.262 -4.981 1.00 78.81 113 ASN A CA 1
ATOM 889 C C . ASN A 1 113 ? 3.921 6.907 -4.390 1.00 78.81 113 ASN A C 1
ATOM 891 O O . ASN A 1 113 ? 3.637 6.782 -3.205 1.00 78.81 113 ASN A O 1
ATOM 895 N N . LEU A 1 114 ? 3.105 7.574 -5.214 1.00 76.69 114 LEU A N 1
ATOM 896 C CA . LEU A 1 114 ? 1.854 8.200 -4.750 1.00 76.69 114 LEU A CA 1
ATOM 897 C C . LEU A 1 114 ? 0.875 7.199 -4.106 1.00 76.69 114 LEU A C 1
ATOM 899 O O . LEU A 1 114 ? 0.124 7.563 -3.202 1.00 76.69 114 LEU A O 1
ATOM 903 N N . GLY A 1 115 ? 0.907 5.932 -4.527 1.00 79.81 115 GLY A N 1
ATOM 904 C CA . GLY A 1 115 ? 0.116 4.865 -3.916 1.00 79.81 115 GLY A CA 1
ATOM 905 C C . GLY A 1 115 ? 0.503 4.593 -2.458 1.00 79.81 115 GLY A C 1
ATOM 906 O O . GLY A 1 115 ? -0.379 4.331 -1.638 1.00 79.81 115 GLY A O 1
ATOM 907 N N . SER A 1 116 ? 1.781 4.741 -2.089 1.00 83.50 116 SER A N 1
ATOM 908 C CA . SER A 1 116 ? 2.229 4.567 -0.701 1.00 83.50 116 SER A CA 1
ATOM 909 C C . SER A 1 116 ? 1.652 5.624 0.239 1.00 83.50 116 SER A C 1
ATOM 911 O O . SER A 1 116 ? 1.294 5.294 1.369 1.00 83.50 116 SER A O 1
ATOM 913 N N . LEU A 1 117 ? 1.455 6.860 -0.232 1.00 88.38 117 LEU A N 1
ATOM 914 C CA . LEU A 1 117 ? 0.807 7.921 0.548 1.00 88.38 117 LEU A CA 1
ATOM 915 C C . LEU A 1 117 ? -0.631 7.540 0.917 1.00 88.38 117 LEU A C 1
ATOM 917 O O . LEU A 1 117 ? -1.043 7.707 2.065 1.00 88.38 117 LEU A O 1
ATOM 921 N N . VAL A 1 118 ? -1.380 6.966 -0.029 1.00 89.88 118 VAL A N 1
ATOM 922 C CA . VAL A 1 118 ? -2.755 6.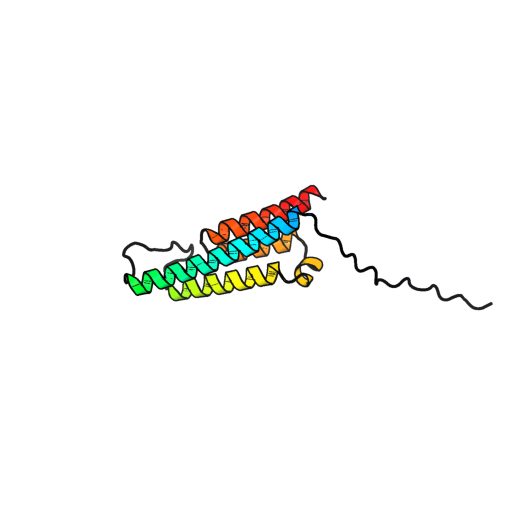498 0.208 1.00 89.88 118 VAL A CA 1
ATOM 923 C C . VAL A 1 118 ? -2.775 5.353 1.227 1.00 89.88 118 VAL A C 1
ATOM 925 O O . VAL A 1 118 ? -3.613 5.348 2.133 1.00 89.88 118 VAL A O 1
ATOM 928 N N . VAL A 1 119 ? -1.817 4.423 1.139 1.00 90.81 119 VAL A N 1
ATOM 929 C CA . VAL A 1 119 ? -1.658 3.342 2.127 1.00 90.81 119 VAL A CA 1
ATOM 930 C C . VAL A 1 119 ? -1.361 3.901 3.523 1.00 90.81 119 VAL A C 1
ATOM 932 O O . VAL A 1 119 ? -1.978 3.468 4.500 1.00 90.81 119 VAL A O 1
ATOM 935 N N . ILE A 1 120 ? -0.466 4.888 3.628 1.00 90.69 120 ILE A N 1
ATOM 936 C CA . ILE A 1 120 ? -0.110 5.538 4.898 1.00 90.69 120 ILE A CA 1
ATOM 937 C C . ILE A 1 120 ? -1.331 6.240 5.507 1.00 90.69 120 ILE A C 1
ATOM 939 O O . ILE A 1 120 ? -1.602 6.058 6.694 1.00 90.69 120 ILE A O 1
ATOM 943 N N . LEU A 1 121 ? -2.120 6.971 4.712 1.00 90.62 121 LEU A N 1
ATOM 944 C CA . LEU A 1 121 ? -3.369 7.590 5.178 1.00 90.62 121 LEU A CA 1
ATOM 945 C C . LEU A 1 121 ? -4.362 6.547 5.710 1.00 90.62 121 LEU A C 1
ATOM 947 O O . LEU A 1 121 ? -4.933 6.729 6.788 1.00 90.62 121 LEU A O 1
ATOM 951 N N . GLY A 1 122 ? -4.528 5.426 5.003 1.00 87.44 122 GLY A N 1
ATOM 952 C CA . GLY A 1 122 ? -5.364 4.317 5.465 1.00 87.44 122 GLY A CA 1
ATOM 953 C C . GLY A 1 122 ? -4.884 3.725 6.798 1.00 87.44 122 GLY A C 1
ATOM 954 O O . GLY A 1 122 ? -5.697 3.472 7.691 1.00 87.44 122 GLY A O 1
ATOM 955 N N . ALA A 1 123 ? -3.568 3.575 6.980 1.00 88.25 123 ALA A N 1
ATOM 956 C CA . ALA A 1 123 ? -2.972 3.121 8.237 1.00 88.25 123 ALA A CA 1
ATOM 957 C C . ALA A 1 123 ? -3.174 4.129 9.386 1.00 88.25 123 ALA A C 1
ATOM 959 O O . ALA A 1 123 ? -3.520 3.729 10.501 1.00 88.25 123 ALA A O 1
ATOM 960 N N . LEU A 1 124 ? -3.044 5.433 9.120 1.00 90.94 124 LEU A N 1
ATOM 961 C CA . LEU A 1 124 ? -3.307 6.491 10.101 1.00 90.94 124 LEU A CA 1
ATOM 962 C C . LEU A 1 124 ? -4.771 6.500 10.553 1.00 90.94 124 LEU A C 1
ATOM 964 O O . LEU A 1 124 ? -5.039 6.612 11.748 1.00 90.94 124 LEU A O 1
ATOM 968 N N . ILE A 1 125 ? -5.726 6.307 9.640 1.00 87.31 125 ILE A N 1
ATOM 969 C CA . ILE A 1 125 ? -7.156 6.216 9.984 1.00 87.31 125 ILE A CA 1
ATOM 970 C C . ILE A 1 125 ? -7.420 5.053 10.948 1.00 87.31 125 ILE A C 1
ATOM 972 O O . ILE A 1 125 ? -8.204 5.190 11.890 1.00 87.31 125 ILE A O 1
ATOM 976 N N . ILE A 1 126 ? -6.739 3.920 10.764 1.00 84.12 126 ILE A N 1
ATOM 977 C CA . ILE A 1 126 ? -6.839 2.772 11.676 1.00 84.12 126 ILE A CA 1
ATOM 978 C C . ILE A 1 126 ? -6.288 3.122 13.069 1.00 84.12 126 ILE A C 1
ATOM 980 O O . ILE A 1 126 ? -6.904 2.755 14.076 1.00 84.12 126 ILE A O 1
ATOM 984 N N . ILE A 1 127 ? -5.173 3.856 13.137 1.00 84.88 127 ILE A N 1
ATOM 985 C CA . ILE A 1 127 ? -4.583 4.352 14.392 1.00 84.88 127 ILE A CA 1
ATOM 986 C C . ILE A 1 127 ? -5.551 5.313 15.096 1.00 84.88 127 ILE A C 1
ATOM 988 O O . ILE A 1 127 ? -5.867 5.107 16.270 1.00 84.88 127 ILE A O 1
ATOM 992 N N . PHE A 1 128 ? -6.087 6.308 14.384 1.00 84.50 128 PHE A N 1
ATOM 993 C CA . PHE A 1 128 ? -7.053 7.267 14.930 1.00 84.50 128 PHE A CA 1
ATOM 994 C C . PHE A 1 128 ? -8.341 6.593 15.408 1.00 84.50 128 PHE A C 1
ATOM 996 O O . PHE A 1 128 ? -8.834 6.906 16.490 1.00 84.50 128 PHE A O 1
ATOM 1003 N N . TYR A 1 129 ? -8.865 5.618 14.659 1.00 82.56 129 TYR A N 1
ATOM 1004 C CA . TYR A 1 129 ? -10.022 4.831 15.089 1.00 82.56 129 TYR A CA 1
ATOM 1005 C C . TYR A 1 129 ? -9.757 4.086 16.406 1.00 82.56 129 TYR A C 1
ATOM 1007 O O . TYR A 1 129 ? -10.653 3.975 17.246 1.00 82.56 129 TYR A O 1
ATOM 1015 N N . ARG A 1 130 ? -8.537 3.565 16.599 1.00 75.56 130 ARG A N 1
ATOM 1016 C CA . ARG A 1 130 ? -8.151 2.897 17.846 1.00 75.56 130 ARG A CA 1
ATOM 1017 C C . ARG A 1 130 ? -8.026 3.891 19.002 1.00 75.56 130 ARG A C 1
ATOM 1019 O O . ARG A 1 130 ? -8.528 3.570 20.074 1.00 75.56 130 ARG A O 1
ATOM 1026 N N . LEU A 1 131 ? -7.435 5.066 18.776 1.00 77.19 131 LEU A N 1
ATOM 1027 C CA . LEU A 1 131 ? -7.333 6.136 19.778 1.00 77.19 131 LEU A CA 1
ATOM 1028 C C . LEU A 1 131 ? -8.710 6.651 20.209 1.00 77.19 131 LEU A C 1
ATOM 1030 O O . LEU A 1 131 ? -8.974 6.749 21.395 1.00 77.19 131 LEU A O 1
ATOM 1034 N N . SER A 1 132 ? -9.617 6.895 19.261 1.00 72.81 132 SER A N 1
ATOM 1035 C CA . SER A 1 132 ? -10.965 7.416 19.540 1.00 72.81 132 SER A CA 1
ATOM 1036 C C . SER A 1 132 ? -11.870 6.446 20.313 1.00 72.81 132 SER A C 1
ATOM 1038 O O . SER A 1 132 ? -12.933 6.854 20.779 1.00 72.81 132 SER A O 1
ATOM 1040 N N . LYS A 1 133 ? -11.513 5.158 20.391 1.00 62.91 133 LYS A N 1
ATOM 1041 C CA . LYS A 1 133 ? -12.270 4.128 21.121 1.00 62.91 133 LYS A CA 1
ATOM 1042 C C . LYS A 1 133 ? -11.626 3.692 22.437 1.00 62.91 133 LYS A C 1
ATOM 1044 O O . LYS A 1 133 ? -12.234 2.872 23.128 1.00 62.91 133 LYS A O 1
ATOM 1049 N N . SER A 1 134 ? -10.404 4.142 22.709 1.00 52.53 134 SER A N 1
ATOM 1050 C CA . SER A 1 134 ? -9.689 3.900 23.964 1.00 52.53 134 SER A CA 1
ATOM 1051 C C . SER A 1 134 ? -10.092 4.942 24.996 1.00 52.53 134 SER A C 1
ATOM 1053 O O . SER A 1 134 ? -10.138 4.542 26.176 1.00 52.53 134 SER A O 1
#

Sequence (134 aa):
MTPKKKKTKSQSKTHRKRYGTLFNVGQVLIILGAVLIIVSAIVGIVQYLEVGAPEGTWQSYTFGFVNIWLAAVVAIIVAVIVIWLAVDRRIYYRM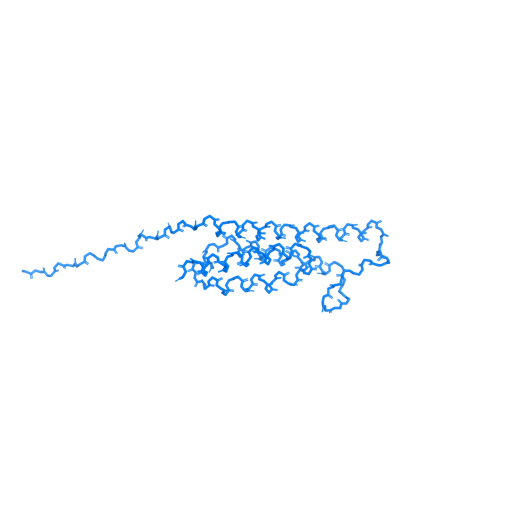NLYLYAIIIIIIALLAGNLGSLVVILGALIIIFYRLSKS

Foldseek 3Di:
DDDDDDPPPPPPPPPPPVDDPLLVVLLVLLLQLLVVLLVVLVVLVVCCVPVPPPPPPPLPQVPDDDDSPVLSVLSNVLSVVSNVLSPPVVCVVPDDLLVSLVVQLVSLSSSSDPSSVSNNVSSVSSVVSVVVVD

Secondary structure (DSSP, 8-state):
----------S---------HHHHHHHHHHHHHHHHHHHHHHHHHHHHHHHSS-TT-----TTS---HHHHHHHHHHHHHHHHHHHH-HHHHHHS-HHHHHHHHHHHHHTT-SHHHHHHHHHHHHHHHHHHTT-